Protein AF-A0A0K8TEM8-F1 (afdb_monomer_lite)

pLDDT: mean 75.71, std 14.66, range [46.91, 94.69]

Foldseek 3Di:
DDWDWDQDPVGIDTPDDCVDPQNVQKADFDQAPVRDTDIDRDDDPPPDVPDDQDPLSDQPDPQSQLRPHAAQADPVGHGADQCPDPVNVVPAALVLHNLSGSRSCGRGDHRSVSD

Radius of gyration: 17.24 Å; chains: 1; bounding box: 52×39×38 Å

Sequence (115 aa):
RMQVFMYLEKGIRVLHDLSNPQFTAMRWFAVSSFGQGKWSFFCQPVYDRSLEPYPPECRTSTLGLDYVGHKSVTKEGYTCFPWASSYIHQVFKNSEFPDGTVARAVDYCRNPSAD

Structure (mmCIF, N/CA/C/O backbone):
data_AF-A0A0K8TEM8-F1
#
_entry.id   AF-A0A0K8TEM8-F1
#
loop_
_atom_site.group_PDB
_atom_site.id
_atom_site.type_symbol
_atom_site.label_atom_id
_atom_site.label_alt_id
_atom_site.label_comp_id
_atom_site.label_asym_id
_atom_site.label_entity_id
_atom_site.label_seq_id
_atom_site.pdbx_PDB_ins_code
_atom_site.Cartn_x
_atom_site.Cartn_y
_atom_site.Cartn_z
_atom_site.occupancy
_atom_site.B_iso_or_equiv
_atom_site.auth_seq_id
_atom_site.auth_comp_id
_atom_site.auth_asym_id
_atom_site.auth_atom_id
_atom_site.pdbx_PDB_model_num
ATOM 1 N N . ARG A 1 1 ? -13.964 9.597 23.558 1.00 58.53 1 ARG A N 1
AT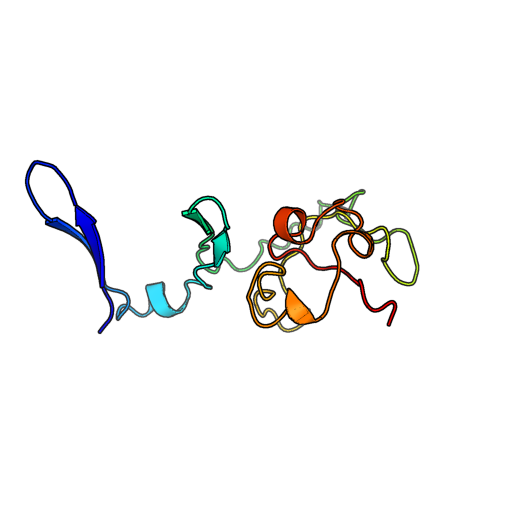OM 2 C CA . ARG A 1 1 ? -14.919 8.472 23.416 1.00 58.53 1 ARG A CA 1
ATOM 3 C C . ARG A 1 1 ? -15.452 8.507 21.992 1.00 58.53 1 ARG A C 1
ATOM 5 O O . ARG A 1 1 ? -16.116 9.476 21.657 1.00 58.53 1 ARG A O 1
ATOM 12 N N . MET A 1 2 ? -15.074 7.547 21.146 1.00 54.00 2 MET A N 1
ATOM 13 C CA . MET A 1 2 ? -15.463 7.515 19.727 1.00 54.00 2 MET A CA 1
ATOM 14 C C . MET A 1 2 ? -16.416 6.340 19.500 1.00 54.00 2 MET A C 1
ATOM 16 O O . MET A 1 2 ? -16.191 5.257 20.035 1.00 54.00 2 MET A O 1
ATOM 20 N N . GLN A 1 3 ? -17.504 6.566 18.769 1.00 66.69 3 GLN A N 1
ATOM 21 C CA . GLN A 1 3 ? -18.564 5.579 18.564 1.00 66.69 3 GLN A CA 1
ATOM 22 C C . GLN A 1 3 ? -18.831 5.428 17.071 1.00 66.69 3 GLN A C 1
ATOM 24 O O . GLN A 1 3 ? -18.924 6.428 16.362 1.00 66.69 3 GLN A O 1
ATOM 29 N N . VAL A 1 4 ? -18.964 4.185 16.610 1.00 67.94 4 VAL A N 1
ATOM 30 C CA . VAL A 1 4 ? -19.422 3.883 15.250 1.00 67.94 4 VAL A CA 1
ATOM 31 C C . VAL A 1 4 ? -20.905 3.565 15.326 1.00 67.94 4 VAL A C 1
ATOM 33 O O . VAL A 1 4 ? -21.323 2.659 16.050 1.00 67.94 4 VAL A O 1
ATOM 36 N N . PHE A 1 5 ? -21.702 4.317 14.582 1.00 74.00 5 PHE A N 1
ATOM 37 C CA . PHE A 1 5 ? -23.146 4.160 14.516 1.00 74.00 5 PHE A CA 1
ATOM 38 C C . PHE A 1 5 ? -23.596 4.051 13.066 1.00 74.00 5 PHE A C 1
ATOM 40 O O . PHE A 1 5 ? -22.977 4.610 12.164 1.00 74.00 5 PHE A O 1
ATOM 47 N N . MET A 1 6 ? -24.684 3.320 12.853 1.00 70.38 6 MET A N 1
ATOM 48 C CA . MET A 1 6 ? -25.351 3.235 11.564 1.00 70.38 6 MET A CA 1
ATOM 49 C C . MET A 1 6 ? -26.724 3.899 11.656 1.00 70.38 6 MET A C 1
ATOM 51 O O . MET A 1 6 ? -27.440 3.744 12.651 1.00 70.38 6 MET A O 1
ATOM 55 N N . TYR A 1 7 ? -27.090 4.623 10.604 1.00 73.62 7 TYR A N 1
ATOM 56 C CA . TYR A 1 7 ? -28.426 5.179 10.443 1.00 73.62 7 TYR A CA 1
ATOM 57 C C . TYR A 1 7 ? -29.298 4.149 9.729 1.00 73.62 7 TYR A C 1
ATOM 59 O O . TYR A 1 7 ? -29.020 3.782 8.590 1.00 73.62 7 TYR A O 1
ATOM 67 N N . LEU A 1 8 ? -30.333 3.666 10.410 1.00 78.75 8 LEU A N 1
ATOM 68 C CA . LEU A 1 8 ? -31.384 2.835 9.827 1.00 78.75 8 LEU A CA 1
ATOM 69 C C . LEU A 1 8 ? -32.673 3.655 9.763 1.00 78.75 8 LEU A C 1
ATOM 71 O O . LEU A 1 8 ? -32.855 4.591 10.540 1.00 78.75 8 LEU A O 1
ATOM 75 N N . GLU A 1 9 ? -33.620 3.256 8.915 1.00 80.81 9 GLU A N 1
ATOM 76 C CA . GLU A 1 9 ? -34.960 3.871 8.874 1.00 80.81 9 GLU A CA 1
ATOM 77 C C . GLU A 1 9 ? -35.668 3.830 10.240 1.00 80.81 9 GLU A C 1
ATOM 79 O O . GLU A 1 9 ? -36.437 4.721 10.584 1.00 80.81 9 GLU A O 1
ATOM 84 N N . LYS A 1 10 ? -35.357 2.817 11.061 1.00 85.62 10 LYS A N 1
ATOM 85 C CA . LYS A 1 10 ? -35.877 2.654 12.430 1.00 85.62 10 LYS A CA 1
ATOM 86 C C . LYS A 1 10 ? -35.057 3.397 13.497 1.00 85.62 10 LYS A C 1
ATOM 88 O O . LYS A 1 10 ? -35.265 3.174 14.689 1.00 85.62 10 LYS A O 1
ATOM 93 N N . GLY A 1 11 ? -34.116 4.243 13.082 1.00 82.38 11 GLY A N 1
ATOM 94 C CA . GLY A 1 11 ? -33.283 5.068 13.950 1.00 82.38 11 GLY A CA 1
ATOM 95 C C . GLY A 1 11 ? -31.806 4.678 13.966 1.00 82.38 11 GLY A C 1
ATOM 96 O O . GLY A 1 11 ? -31.336 3.800 13.241 1.00 82.38 11 GLY A O 1
ATOM 97 N N . ILE A 1 12 ? -31.056 5.368 14.820 1.00 83.88 12 ILE A N 1
ATOM 98 C CA . ILE A 1 12 ? -29.611 5.189 14.958 1.00 83.88 12 ILE A CA 1
ATOM 99 C C . ILE A 1 12 ? -29.334 3.941 15.803 1.00 83.88 12 ILE A C 1
ATOM 101 O O . ILE A 1 12 ? -29.885 3.771 16.895 1.00 83.88 12 ILE A O 1
ATOM 105 N N . ARG A 1 13 ? -28.453 3.066 15.316 1.00 76.19 13 ARG A N 1
ATOM 106 C CA . ARG A 1 13 ? -27.912 1.938 16.082 1.00 76.19 13 ARG A CA 1
ATOM 107 C C . ARG A 1 13 ? -26.420 2.140 16.279 1.00 76.19 13 ARG A C 1
ATOM 109 O O . ARG A 1 13 ? -25.676 2.265 15.311 1.00 76.19 13 ARG A O 1
ATOM 116 N N . VAL A 1 14 ? -25.983 2.159 17.536 1.00 73.88 14 VAL A N 1
ATOM 117 C CA . VAL A 1 14 ? -24.556 2.112 17.871 1.00 73.88 14 VAL A CA 1
ATOM 118 C C . VAL A 1 14 ? -24.076 0.693 17.595 1.00 73.88 14 VAL A C 1
ATOM 120 O O . VAL A 1 14 ? -24.570 -0.248 18.210 1.00 73.88 14 VAL A O 1
ATOM 123 N N . LEU A 1 15 ? -23.153 0.543 16.648 1.00 67.56 15 LEU A N 1
ATOM 124 C CA . LEU A 1 15 ? -22.550 -0.747 16.329 1.00 67.56 15 LEU A CA 1
ATOM 125 C C . LEU A 1 15 ? -21.455 -1.070 17.344 1.00 67.56 15 LEU A C 1
ATOM 127 O O . LEU A 1 15 ? -21.455 -2.157 17.913 1.00 67.56 15 LEU A O 1
ATOM 131 N N . HIS A 1 16 ? -20.562 -0.110 17.619 1.00 65.31 16 HIS A N 1
ATOM 132 C CA . HIS A 1 16 ? -19.398 -0.334 18.479 1.00 65.31 16 HIS A CA 1
ATOM 133 C C . HIS A 1 16 ? -18.954 0.919 19.254 1.00 65.31 16 HIS A C 1
ATOM 135 O O . HIS A 1 16 ? -18.963 2.034 18.726 1.00 65.31 16 HIS A O 1
ATOM 141 N N . ASP A 1 17 ? -18.514 0.716 20.503 1.00 66.19 17 ASP A N 1
ATOM 142 C CA . ASP A 1 17 ? -17.829 1.721 21.328 1.00 66.19 17 ASP A CA 1
ATOM 143 C C . ASP A 1 17 ? -16.311 1.496 21.234 1.00 66.19 17 ASP A C 1
ATOM 145 O O . ASP A 1 17 ? -15.779 0.516 21.758 1.00 66.19 17 ASP A O 1
ATOM 149 N N . LEU A 1 18 ? -15.607 2.411 20.559 1.00 58.97 18 LEU A N 1
ATOM 150 C CA . LEU A 1 18 ? -14.172 2.295 20.270 1.00 58.97 18 LEU A CA 1
ATOM 151 C C . LEU A 1 18 ? -13.283 2.541 21.496 1.00 58.97 18 LEU A C 1
ATOM 153 O O . LEU A 1 18 ? -12.064 2.446 21.402 1.00 58.97 18 LEU A O 1
ATOM 157 N N . SER A 1 19 ? -13.880 2.860 22.647 1.00 60.88 19 SER A N 1
ATOM 158 C CA . SER A 1 19 ? -13.177 2.937 23.936 1.00 60.88 19 SER A CA 1
ATOM 159 C C . SER A 1 19 ? -12.807 1.558 24.484 1.00 60.88 19 SER A C 1
ATOM 161 O O . SER A 1 19 ? -12.050 1.463 25.447 1.00 60.88 19 SER A O 1
ATOM 163 N N . ASN A 1 20 ? -13.395 0.493 23.934 1.00 63.19 20 ASN A N 1
ATOM 164 C CA . ASN A 1 20 ? -13.136 -0.866 24.379 1.00 63.19 20 ASN A CA 1
ATOM 165 C C . ASN A 1 20 ? -11.701 -1.291 23.976 1.00 63.19 20 ASN A C 1
ATOM 167 O O . ASN A 1 20 ? -11.322 -1.108 22.819 1.00 63.19 20 ASN A O 1
ATOM 171 N N . PRO A 1 21 ? -10.908 -1.894 24.884 1.00 60.62 21 PRO A N 1
ATOM 172 C CA . PRO A 1 21 ? -9.528 -2.317 24.622 1.00 60.62 21 PRO A CA 1
ATOM 173 C C . PRO A 1 21 ? -9.341 -3.234 23.397 1.00 60.62 21 PRO A C 1
ATOM 175 O O . PRO A 1 21 ? -8.297 -3.210 22.746 1.00 60.62 21 PRO A O 1
ATOM 178 N N . GLN A 1 22 ? -10.359 -4.023 23.044 1.00 56.38 22 GLN A N 1
ATOM 179 C CA . GLN A 1 22 ? -10.366 -4.854 21.832 1.00 56.38 22 GLN A CA 1
ATOM 180 C C . GLN A 1 22 ? -10.419 -4.005 20.548 1.00 56.38 22 GLN A C 1
ATOM 182 O O . GLN A 1 22 ? -9.921 -4.409 19.503 1.00 56.38 22 GLN A O 1
ATOM 187 N N . PHE A 1 23 ? -10.978 -2.795 20.631 1.00 54.16 23 PHE A N 1
ATOM 188 C CA . PHE A 1 23 ? -11.110 -1.852 19.523 1.00 54.16 23 PHE A CA 1
ATOM 189 C C . PHE A 1 23 ? -9.877 -0.951 19.371 1.00 54.16 23 PHE A C 1
ATOM 191 O O . PHE A 1 23 ? -9.591 -0.522 18.259 1.00 54.16 23 PHE A O 1
ATOM 198 N N . THR A 1 24 ? -9.070 -0.751 20.422 1.00 51.19 24 THR A N 1
ATOM 199 C CA . THR A 1 24 ? -7.700 -0.204 20.284 1.00 51.19 24 THR A CA 1
ATOM 200 C C . THR A 1 24 ? -6.766 -1.117 19.488 1.00 51.19 24 THR A C 1
ATOM 202 O O . THR A 1 24 ? -5.753 -0.649 18.976 1.00 51.19 24 THR A O 1
ATOM 205 N N . ALA A 1 25 ? -7.104 -2.404 19.349 1.00 52.97 25 ALA A N 1
ATOM 206 C CA . ALA A 1 25 ? -6.399 -3.329 18.465 1.00 52.97 25 ALA A CA 1
ATOM 207 C C . ALA A 1 25 ? -6.875 -3.247 17.001 1.00 52.97 25 ALA A C 1
ATOM 209 O O . ALA A 1 25 ? -6.260 -3.858 16.124 1.00 52.97 25 ALA A O 1
ATOM 210 N N . MET A 1 26 ? -7.955 -2.511 16.707 1.00 55.41 26 MET A N 1
ATOM 211 C CA . MET A 1 26 ? -8.365 -2.274 15.326 1.00 55.41 26 MET A CA 1
ATOM 212 C C . MET A 1 26 ? -7.409 -1.293 14.669 1.00 55.41 26 MET A C 1
ATOM 214 O O . MET A 1 26 ? -7.109 -0.222 15.198 1.00 55.41 26 MET A O 1
ATOM 218 N N . ARG A 1 27 ? -6.936 -1.665 13.487 1.00 58.59 27 ARG A N 1
ATOM 219 C CA . ARG A 1 27 ? -5.975 -0.866 12.737 1.00 58.59 27 ARG A CA 1
ATOM 220 C C . ARG A 1 27 ? -6.681 -0.149 11.606 1.00 58.59 27 ARG A C 1
ATOM 222 O O . ARG A 1 27 ? -7.209 -0.818 10.725 1.00 58.59 27 ARG A O 1
ATOM 229 N N . TRP A 1 28 ? -6.621 1.183 11.714 1.00 58.50 28 TRP A N 1
ATOM 230 C CA . TRP A 1 28 ? -6.977 2.257 10.780 1.00 58.50 28 TRP A CA 1
ATOM 231 C C . TRP A 1 28 ? -8.292 2.124 9.997 1.00 58.50 28 TRP A C 1
ATOM 233 O O . TRP A 1 28 ? -8.769 1.056 9.644 1.00 58.50 28 TRP A O 1
ATOM 243 N N . PHE A 1 29 ? -8.876 3.277 9.694 1.00 55.59 29 PHE A N 1
ATOM 244 C CA . PHE A 1 29 ? -9.912 3.426 8.684 1.00 55.59 29 PHE A CA 1
ATOM 245 C C . PHE A 1 29 ? -9.245 4.116 7.492 1.00 55.59 29 PHE A C 1
ATOM 247 O O . PHE A 1 29 ? -8.844 5.274 7.573 1.00 55.59 29 PHE A O 1
ATOM 254 N N . ALA A 1 30 ? -9.064 3.402 6.389 1.00 49.78 30 ALA A N 1
ATOM 255 C CA . ALA A 1 30 ? -8.673 4.026 5.132 1.00 49.78 30 ALA A CA 1
ATOM 256 C C . ALA A 1 30 ? -9.934 4.187 4.291 1.00 49.78 30 ALA A C 1
ATOM 258 O O . ALA A 1 30 ? -10.456 3.192 3.793 1.00 49.78 30 ALA A O 1
ATOM 259 N N . VAL A 1 31 ? -10.447 5.413 4.168 1.00 46.91 31 VAL A N 1
ATOM 260 C CA . VAL A 1 31 ? -11.546 5.708 3.242 1.00 46.91 31 VAL A CA 1
ATOM 261 C C . VAL A 1 31 ? -10.947 5.747 1.841 1.00 46.91 31 VAL A C 1
ATOM 263 O O . VAL A 1 31 ? -10.183 6.650 1.511 1.00 46.91 31 VAL A O 1
ATOM 266 N N . SER A 1 32 ? -11.249 4.739 1.028 1.00 51.75 32 SER A N 1
ATOM 267 C CA . SER A 1 32 ? -10.965 4.790 -0.405 1.00 51.75 32 SER A CA 1
ATOM 268 C C . SER A 1 32 ? -11.749 5.932 -1.052 1.00 51.75 32 SER A C 1
ATOM 270 O O . SER A 1 32 ? -12.805 6.340 -0.563 1.00 51.75 32 SER A O 1
ATOM 272 N N . SER A 1 33 ? -11.283 6.404 -2.205 1.00 48.75 33 SER A N 1
ATOM 273 C CA . SER A 1 33 ? -11.987 7.402 -3.023 1.00 48.75 33 SER A CA 1
ATOM 274 C C . SER A 1 33 ? -13.421 6.998 -3.409 1.00 48.75 33 SER A C 1
ATOM 276 O O . SER A 1 33 ? -14.207 7.856 -3.796 1.00 48.75 33 SER A O 1
ATOM 278 N N . PHE A 1 34 ? -13.784 5.718 -3.266 1.00 55.53 34 PHE A N 1
ATOM 279 C CA . PHE A 1 34 ? -15.124 5.177 -3.513 1.00 55.53 34 PHE A CA 1
ATOM 280 C C . PHE A 1 34 ? -15.988 5.055 -2.245 1.00 55.53 34 PHE A C 1
ATOM 282 O O . PHE A 1 34 ? -17.018 4.384 -2.265 1.00 55.53 34 PHE A O 1
ATOM 289 N N . GLY A 1 35 ? -15.569 5.645 -1.120 1.00 53.44 35 GLY A N 1
ATOM 290 C CA . GLY A 1 35 ? -16.311 5.598 0.145 1.00 53.44 35 GLY A CA 1
ATOM 291 C C . GLY A 1 35 ? -16.226 4.257 0.883 1.00 53.44 35 GLY A C 1
ATOM 292 O O . GLY A 1 35 ? -16.922 4.061 1.876 1.00 53.44 35 GLY A O 1
ATOM 293 N N . GLN A 1 36 ? -15.375 3.330 0.434 1.00 52.31 36 GLN A N 1
ATOM 294 C CA . GLN A 1 36 ? -15.154 2.053 1.119 1.00 52.31 36 GLN A CA 1
ATOM 295 C C . GLN A 1 36 ? -14.039 2.212 2.152 1.00 52.31 36 GLN A C 1
ATOM 297 O O . GLN A 1 36 ? -12.927 2.598 1.792 1.00 52.31 36 GLN A O 1
ATOM 302 N N . GLY A 1 37 ? -14.348 1.929 3.419 1.00 57.00 37 GLY A N 1
ATOM 303 C CA . GLY A 1 37 ? -13.400 1.909 4.529 1.00 57.00 37 GLY A CA 1
ATOM 304 C C . GLY A 1 37 ? -12.835 0.508 4.749 1.00 57.00 37 GLY A C 1
ATOM 305 O O . GLY A 1 37 ? -13.593 -0.390 5.112 1.00 57.00 37 GLY A O 1
ATOM 306 N N . LYS A 1 38 ? -11.523 0.308 4.572 1.00 61.19 38 LYS A N 1
ATOM 307 C CA . LYS A 1 38 ? -10.862 -0.938 5.000 1.00 61.19 38 LYS A CA 1
ATOM 308 C C . LYS A 1 38 ? -10.528 -0.818 6.482 1.00 61.19 38 LYS A C 1
ATOM 310 O O . LYS A 1 38 ? -9.905 0.159 6.892 1.00 61.19 38 LYS A O 1
ATOM 315 N N . TRP A 1 39 ? -10.957 -1.804 7.256 1.00 60.56 39 TRP A N 1
ATOM 316 C CA . TRP A 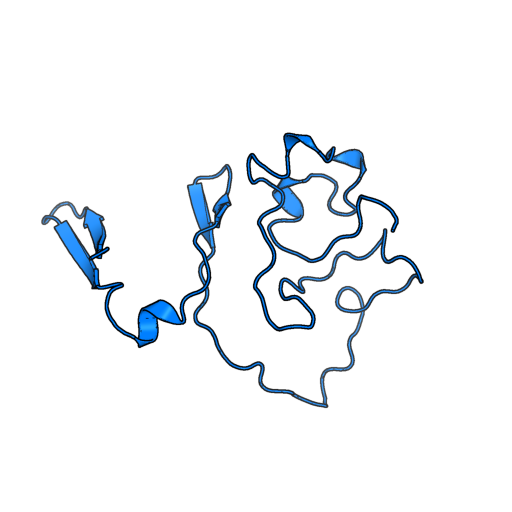1 39 ? -10.618 -1.967 8.662 1.00 60.56 39 TRP A CA 1
ATOM 317 C C . TRP A 1 39 ? -10.242 -3.431 8.888 1.00 60.56 39 TRP A C 1
ATOM 319 O O . TRP A 1 39 ? -10.745 -4.323 8.203 1.00 60.56 39 TRP A O 1
ATOM 329 N N . SER A 1 40 ? -9.331 -3.690 9.821 1.00 56.97 40 SER A N 1
ATOM 330 C CA . SER A 1 40 ? -8.997 -5.058 10.221 1.00 56.97 40 SER A CA 1
ATOM 331 C C . SER A 1 40 ? -8.836 -5.144 11.732 1.00 56.97 40 SER A C 1
ATOM 333 O O . SER A 1 40 ? -8.301 -4.230 12.371 1.00 56.97 40 SER A O 1
ATOM 335 N N . PHE A 1 41 ? -9.308 -6.249 12.307 1.00 57.06 41 PHE A N 1
ATOM 336 C CA . PHE A 1 41 ? -8.894 -6.649 13.644 1.00 57.06 41 PHE A CA 1
ATOM 337 C C . PHE A 1 41 ? -7.446 -7.129 13.571 1.00 57.06 41 PHE A C 1
ATOM 339 O O . PHE A 1 41 ? -7.078 -7.863 12.653 1.00 57.06 41 PHE A O 1
ATOM 346 N N . PHE A 1 42 ? -6.616 -6.723 14.533 1.00 58.59 42 PHE A N 1
ATOM 347 C CA . PHE A 1 42 ? -5.293 -7.312 14.675 1.00 58.59 42 PHE A CA 1
ATOM 348 C C . PHE A 1 42 ? -5.434 -8.789 15.060 1.00 58.59 42 PHE A C 1
ATOM 350 O O . PHE A 1 42 ? -5.671 -9.127 16.218 1.00 58.59 42 PHE A O 1
ATOM 357 N N . CYS A 1 43 ? -5.275 -9.673 14.082 1.00 54.91 43 CYS A N 1
ATOM 358 C CA . CYS A 1 43 ? -4.944 -11.066 14.323 1.00 54.91 43 CYS A CA 1
ATOM 359 C C . CYS A 1 43 ? -3.422 -11.189 14.223 1.00 54.91 43 CYS A C 1
ATOM 361 O O . CYS A 1 43 ? -2.834 -10.737 13.238 1.00 54.91 43 CYS A O 1
ATOM 363 N N . GLN A 1 44 ? -2.768 -11.800 15.218 1.00 56.03 44 GLN A N 1
ATOM 364 C CA . GLN A 1 44 ? -1.405 -12.279 14.994 1.00 56.03 44 GLN A CA 1
ATOM 365 C C . GLN A 1 44 ? -1.454 -13.226 13.788 1.00 56.03 44 GLN A C 1
ATOM 367 O O . GLN A 1 44 ? -2.317 -14.109 13.770 1.00 56.03 44 GLN A O 1
ATOM 372 N N . PRO A 1 45 ? -0.598 -13.038 12.769 1.00 58.09 45 PRO A N 1
ATOM 373 C CA . PRO A 1 45 ? -0.589 -13.942 11.636 1.00 58.09 45 PRO A CA 1
ATOM 374 C C . PRO A 1 45 ? -0.306 -15.344 12.170 1.00 58.09 45 PRO A C 1
ATOM 376 O O . PRO A 1 45 ? 0.694 -15.561 12.858 1.00 58.09 45 PRO A O 1
ATOM 379 N N . VAL A 1 46 ? -1.203 -16.289 11.882 1.00 60.16 46 VAL A N 1
ATOM 380 C CA . VAL A 1 46 ? -0.897 -17.704 12.074 1.00 60.16 46 VAL A CA 1
ATOM 381 C C . VAL A 1 46 ? 0.260 -17.976 11.126 1.00 60.16 46 VAL A C 1
ATOM 383 O O . VAL A 1 46 ? 0.096 -17.903 9.911 1.00 60.16 46 VAL A O 1
ATOM 386 N N . TYR A 1 47 ? 1.457 -18.164 11.681 1.00 57.84 47 TYR A N 1
ATOM 387 C CA . TYR A 1 47 ? 2.650 -18.444 10.896 1.00 57.84 47 TYR A CA 1
ATOM 388 C C . TYR A 1 47 ? 2.547 -19.880 10.387 1.00 57.84 47 TYR A C 1
ATOM 390 O O . TYR A 1 47 ? 3.089 -20.812 10.983 1.00 57.84 47 TYR A O 1
ATOM 398 N N . ASP A 1 48 ? 1.772 -20.069 9.324 1.00 62.31 48 ASP A N 1
ATOM 399 C CA . ASP A 1 48 ? 1.722 -21.333 8.619 1.00 62.31 48 ASP A CA 1
ATOM 400 C C . ASP A 1 48 ? 3.000 -21.469 7.788 1.00 62.31 48 ASP A C 1
ATOM 402 O O . ASP A 1 48 ? 3.190 -20.804 6.770 1.00 62.31 48 ASP A O 1
ATOM 406 N N . ARG A 1 49 ? 3.903 -22.335 8.258 1.00 57.53 49 ARG A N 1
ATOM 407 C CA . ARG A 1 49 ? 5.158 -22.672 7.574 1.00 57.53 49 ARG A CA 1
ATOM 408 C C . ARG A 1 49 ? 4.945 -23.324 6.202 1.00 57.53 49 ARG A C 1
ATOM 410 O O . ARG A 1 49 ? 5.930 -23.480 5.490 1.00 57.53 49 ARG A O 1
ATOM 417 N N . SER A 1 50 ? 3.722 -23.732 5.855 1.00 62.38 50 SER A N 1
ATOM 418 C CA . SER A 1 50 ? 3.410 -24.395 4.584 1.00 62.38 50 SER A CA 1
ATOM 419 C C . SER A 1 50 ? 3.092 -23.440 3.429 1.00 62.38 50 SER A C 1
ATOM 421 O O . SER A 1 50 ? 3.085 -23.867 2.276 1.00 62.38 50 SER A O 1
ATOM 423 N N . LEU A 1 51 ? 2.884 -22.148 3.702 1.00 63.66 51 LEU A N 1
ATOM 424 C CA . LEU A 1 51 ? 2.713 -21.141 2.659 1.00 63.66 51 LEU A CA 1
ATOM 425 C C . LEU A 1 51 ? 4.089 -20.628 2.229 1.00 63.66 51 LEU A C 1
ATOM 427 O O . LEU A 1 51 ? 4.576 -19.610 2.724 1.00 63.66 51 LEU A O 1
ATOM 431 N N . GLU A 1 52 ? 4.736 -21.343 1.308 1.00 63.72 52 GLU A N 1
ATOM 432 C CA . GLU A 1 52 ? 5.849 -20.750 0.570 1.00 63.72 52 GLU A CA 1
ATOM 433 C C . GLU A 1 52 ? 5.349 -19.472 -0.119 1.00 63.72 52 GLU A C 1
ATOM 435 O O . GLU A 1 52 ? 4.290 -19.488 -0.756 1.00 63.72 52 GLU A O 1
ATOM 440 N N . PRO A 1 53 ? 6.065 -18.343 0.016 1.00 68.81 53 PRO A N 1
ATOM 441 C CA . PRO A 1 53 ? 5.641 -17.102 -0.601 1.00 68.81 53 PRO A CA 1
ATOM 442 C C . PRO A 1 53 ? 5.808 -17.237 -2.123 1.00 68.81 53 PRO A C 1
ATOM 444 O O . PRO 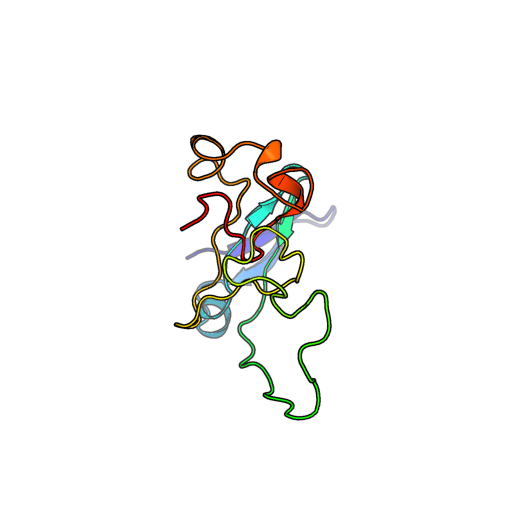A 1 53 ? 6.896 -17.072 -2.671 1.00 68.81 53 PRO A O 1
ATOM 447 N N . TYR A 1 54 ? 4.713 -17.589 -2.796 1.00 81.00 54 TYR A N 1
ATOM 448 C CA . TYR A 1 54 ? 4.611 -17.705 -4.248 1.00 81.00 54 TYR A CA 1
ATOM 449 C C . TYR A 1 54 ? 4.218 -16.349 -4.853 1.00 81.00 54 TYR A C 1
ATOM 451 O O . TYR A 1 54 ? 3.476 -15.594 -4.212 1.00 81.00 54 TYR A O 1
ATOM 459 N N . PRO A 1 55 ? 4.682 -16.003 -6.068 1.00 85.56 55 PRO A N 1
ATOM 460 C CA . PRO A 1 55 ? 4.229 -14.796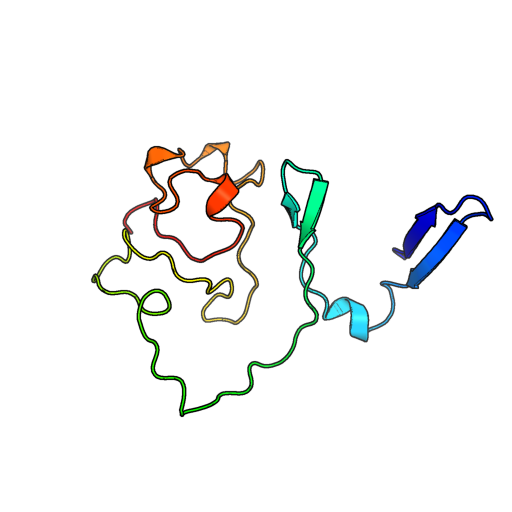 -6.748 1.00 85.56 55 PRO A CA 1
ATOM 461 C C . PRO A 1 55 ? 2.690 -14.712 -6.786 1.00 85.56 55 PRO A C 1
ATOM 463 O O . PRO A 1 55 ? 2.031 -15.703 -7.092 1.00 85.56 55 PRO A O 1
ATOM 466 N N . PRO A 1 56 ? 2.087 -13.551 -6.483 1.00 89.12 56 PRO A N 1
ATOM 467 C CA . PRO A 1 56 ? 2.718 -12.239 -6.337 1.00 89.12 56 PRO A CA 1
ATOM 468 C C . PRO A 1 56 ? 3.160 -11.883 -4.904 1.00 89.12 56 PRO A C 1
ATOM 470 O O . PRO A 1 56 ? 3.618 -10.768 -4.675 1.00 89.12 56 PRO A O 1
ATOM 473 N N . GLU A 1 57 ? 3.028 -12.785 -3.927 1.00 89.88 57 GLU A N 1
ATOM 474 C CA . GLU A 1 57 ? 3.268 -12.480 -2.506 1.00 89.88 57 GLU A CA 1
ATOM 475 C C . GLU A 1 57 ? 4.749 -12.417 -2.119 1.00 89.88 57 GLU A C 1
ATOM 477 O O . GLU A 1 57 ? 5.091 -11.931 -1.036 1.00 89.88 57 GLU A O 1
ATOM 482 N N . CYS A 1 58 ? 5.641 -12.829 -3.018 1.00 88.12 58 CYS A N 1
ATOM 483 C CA . CYS A 1 58 ? 7.075 -12.611 -2.901 1.00 88.12 58 CYS A CA 1
ATOM 484 C C . CYS A 1 58 ? 7.580 -11.561 -3.889 1.00 88.12 58 CYS A C 1
ATOM 486 O O . CYS A 1 58 ? 7.061 -11.371 -4.987 1.00 88.12 58 CYS A O 1
ATOM 488 N N . ARG A 1 59 ? 8.650 -10.886 -3.477 1.00 88.69 59 ARG A N 1
ATOM 489 C CA . ARG A 1 59 ? 9.407 -9.977 -4.326 1.00 88.69 59 ARG A CA 1
ATOM 490 C C . ARG A 1 59 ? 10.343 -10.788 -5.220 1.00 88.69 59 ARG A C 1
ATOM 492 O O . ARG A 1 59 ? 11.179 -11.528 -4.710 1.00 88.69 59 ARG A O 1
ATOM 499 N N . THR A 1 60 ? 10.225 -10.611 -6.528 1.00 89.00 60 THR A N 1
ATOM 500 C CA . THR A 1 60 ? 11.050 -11.280 -7.549 1.00 89.00 60 THR A CA 1
ATOM 501 C C . THR A 1 60 ? 12.334 -10.521 -7.877 1.00 89.00 60 THR A C 1
ATOM 503 O O . THR A 1 60 ? 13.314 -11.132 -8.297 1.00 89.00 60 THR A O 1
ATOM 506 N N . SER A 1 61 ? 12.364 -9.205 -7.654 1.00 89.31 61 SER A N 1
ATOM 507 C CA . SER A 1 61 ? 13.529 -8.347 -7.903 1.00 89.31 61 SER A CA 1
ATOM 508 C C . SER A 1 61 ? 14.221 -7.887 -6.612 1.00 89.31 61 SER A C 1
ATOM 510 O O . SER A 1 61 ? 13.669 -7.969 -5.516 1.00 89.31 61 SER A O 1
ATOM 512 N N . THR A 1 62 ? 15.449 -7.370 -6.710 1.00 90.38 62 THR A N 1
ATOM 513 C CA . THR A 1 62 ? 16.200 -6.850 -5.548 1.00 90.38 62 THR A CA 1
ATOM 514 C C . THR A 1 62 ? 15.631 -5.542 -4.995 1.00 90.38 62 THR A C 1
ATOM 516 O O . THR A 1 62 ? 15.811 -5.263 -3.812 1.00 90.38 62 THR A O 1
ATOM 519 N N . LEU A 1 63 ? 14.932 -4.755 -5.815 1.00 92.38 63 LEU A N 1
ATOM 520 C CA . LEU A 1 63 ? 14.326 -3.479 -5.408 1.00 92.38 63 LEU A CA 1
ATOM 521 C C . LEU A 1 63 ? 12.816 -3.599 -5.154 1.00 92.38 63 LEU A C 1
ATOM 523 O O . LEU A 1 63 ? 12.262 -2.859 -4.350 1.00 92.38 63 LEU A O 1
ATOM 527 N N . GLY A 1 64 ? 12.144 -4.573 -5.774 1.00 93.00 64 GLY A N 1
ATOM 528 C CA . GLY A 1 64 ? 10.704 -4.792 -5.610 1.00 93.00 64 GLY A CA 1
ATOM 529 C C . GLY A 1 64 ? 9.823 -3.778 -6.307 1.00 93.00 64 GLY A C 1
ATOM 530 O O . GLY A 1 64 ? 8.687 -3.586 -5.886 1.00 93.00 64 GLY A O 1
ATOM 531 N N . LEU A 1 65 ? 10.334 -3.149 -7.363 1.00 94.12 65 LEU A N 1
ATOM 532 C CA . LEU A 1 65 ? 9.575 -2.195 -8.175 1.00 94.12 65 LEU A CA 1
ATOM 533 C C . LEU A 1 65 ? 8.367 -2.862 -8.856 1.00 94.12 65 LEU A C 1
ATOM 535 O O . LEU A 1 65 ? 7.358 -2.221 -9.118 1.00 94.12 65 LEU A O 1
ATOM 539 N N . ASP A 1 66 ? 8.471 -4.166 -9.113 1.00 93.00 66 ASP A N 1
ATOM 540 C CA . ASP A 1 66 ? 7.468 -5.030 -9.736 1.00 93.00 66 ASP A CA 1
ATOM 541 C C . ASP A 1 66 ? 6.563 -5.754 -8.724 1.00 93.00 66 ASP A C 1
ATOM 543 O O . ASP A 1 66 ? 5.707 -6.549 -9.113 1.00 93.00 66 ASP A O 1
ATOM 547 N N . TYR A 1 67 ? 6.740 -5.513 -7.422 1.00 94.38 67 TYR A N 1
ATOM 548 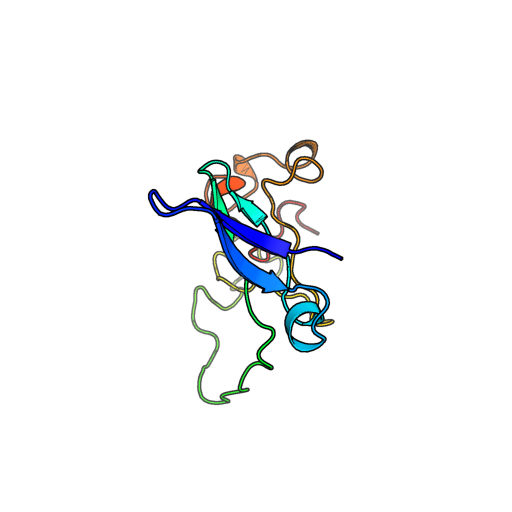C CA . TYR A 1 67 ? 5.981 -6.222 -6.398 1.00 94.38 67 TYR A CA 1
ATOM 549 C C . TYR A 1 67 ? 4.508 -5.795 -6.402 1.00 94.38 67 TYR A C 1
ATOM 551 O O . TYR A 1 67 ? 4.181 -4.649 -6.098 1.00 94.38 67 TYR A O 1
ATOM 559 N N . VAL A 1 68 ? 3.620 -6.749 -6.695 1.00 94.62 68 VAL A N 1
ATOM 560 C CA . VAL A 1 68 ? 2.155 -6.565 -6.734 1.00 94.62 68 VAL A CA 1
ATOM 561 C C . VAL A 1 68 ? 1.411 -7.418 -5.700 1.00 94.62 68 VAL A C 1
ATOM 563 O O . VAL A 1 68 ? 0.192 -7.552 -5.767 1.00 94.62 68 VAL A O 1
ATOM 566 N N . GLY A 1 69 ? 2.127 -7.989 -4.728 1.00 93.00 69 GLY A N 1
ATOM 567 C CA . GLY A 1 69 ? 1.521 -8.747 -3.632 1.00 93.00 69 GLY A CA 1
ATOM 568 C C . GLY A 1 69 ? 0.724 -7.872 -2.665 1.00 93.00 69 GLY A C 1
ATOM 569 O O . GLY A 1 69 ? 0.722 -6.638 -2.757 1.00 93.00 69 GLY A O 1
ATOM 570 N N . HIS A 1 70 ? 0.060 -8.517 -1.710 1.00 90.81 70 HIS A N 1
ATOM 571 C CA . HIS A 1 70 ? -0.949 -7.884 -0.855 1.00 90.81 70 HIS A CA 1
ATOM 572 C C . HIS A 1 70 ? -0.467 -7.626 0.577 1.00 90.81 70 HIS A C 1
ATOM 574 O O . HIS A 1 70 ? -1.262 -7.298 1.463 1.00 90.81 70 HIS A O 1
ATOM 580 N N . LYS A 1 71 ? 0.837 -7.753 0.838 1.00 88.50 71 LYS A N 1
ATOM 581 C CA . LYS A 1 71 ? 1.404 -7.416 2.144 1.00 88.50 71 LYS A CA 1
ATOM 582 C C . LYS A 1 71 ? 1.156 -5.939 2.454 1.00 88.50 71 LYS A C 1
ATOM 584 O O . LYS A 1 71 ? 1.531 -5.092 1.658 1.00 88.50 71 LYS A O 1
ATOM 589 N N . SER A 1 72 ? 0.563 -5.629 3.606 1.00 88.88 72 SER A N 1
ATOM 590 C CA . SER A 1 72 ? 0.261 -4.252 4.051 1.00 88.88 72 SER A CA 1
ATOM 591 C C . SER A 1 72 ? 0.755 -3.954 5.474 1.00 88.88 72 SER A C 1
ATOM 593 O O . SER A 1 72 ? 0.192 -3.134 6.206 1.00 88.88 72 SER A O 1
ATOM 595 N N . VAL A 1 73 ? 1.801 -4.668 5.900 1.00 83.12 73 VAL A N 1
ATOM 596 C CA . VAL A 1 73 ? 2.355 -4.592 7.257 1.00 83.12 73 VAL A CA 1
ATOM 597 C C . VAL A 1 73 ? 3.877 -4.475 7.195 1.00 83.12 73 VAL A C 1
ATOM 599 O O . VAL A 1 73 ? 4.535 -5.260 6.502 1.00 83.12 73 VAL A O 1
ATOM 602 N N . THR A 1 74 ? 4.434 -3.512 7.936 1.00 84.12 74 THR A N 1
ATOM 603 C CA . THR A 1 74 ? 5.884 -3.293 8.045 1.00 84.12 74 THR A CA 1
ATOM 604 C C . THR A 1 74 ? 6.569 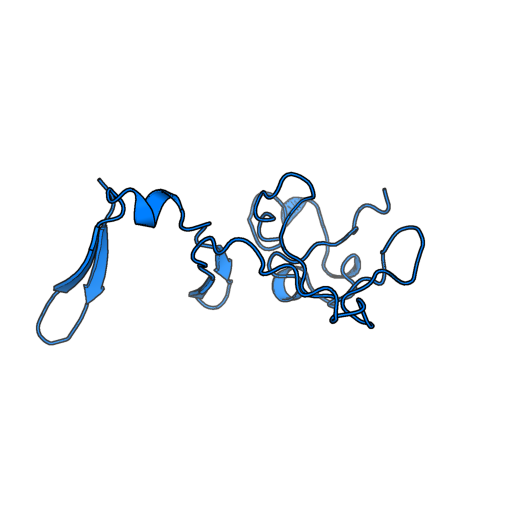-4.428 8.807 1.00 84.12 74 THR A C 1
ATOM 606 O O . THR A 1 74 ? 5.925 -5.265 9.443 1.00 84.12 74 THR A O 1
ATOM 609 N N . LYS A 1 75 ? 7.904 -4.458 8.781 1.00 83.88 75 LYS A N 1
ATOM 610 C CA . LYS A 1 75 ? 8.700 -5.448 9.522 1.00 83.88 75 LYS A CA 1
ATOM 611 C C . LYS A 1 75 ? 8.444 -5.389 11.035 1.00 83.88 75 LYS A C 1
ATOM 613 O O . LYS A 1 75 ? 8.412 -6.422 11.693 1.00 83.88 75 LYS A O 1
ATOM 618 N N . GLU A 1 76 ? 8.221 -4.192 11.562 1.00 81.38 76 GLU A N 1
ATOM 619 C CA . GLU A 1 76 ? 7.920 -3.900 12.968 1.00 81.38 76 GLU A CA 1
ATOM 620 C C . GLU A 1 76 ? 6.449 -4.176 13.314 1.00 81.38 76 GLU A C 1
ATOM 622 O O . GLU A 1 76 ? 6.033 -4.041 14.463 1.00 81.38 76 GLU A O 1
ATOM 627 N N . GLY A 1 77 ? 5.645 -4.572 12.326 1.00 77.19 77 GLY A N 1
ATOM 628 C CA . GLY A 1 77 ? 4.254 -4.931 12.524 1.00 77.19 77 GLY A CA 1
ATOM 629 C C . GLY A 1 77 ? 3.292 -3.752 12.459 1.00 77.19 77 GLY A C 1
ATOM 630 O O . GLY A 1 77 ? 2.149 -3.937 12.865 1.00 77.19 77 GLY A O 1
ATOM 631 N N . TYR A 1 78 ? 3.680 -2.571 11.971 1.00 76.75 78 TYR A N 1
ATOM 632 C CA . TYR A 1 78 ? 2.749 -1.454 11.764 1.00 76.75 78 TYR A CA 1
ATOM 633 C C . TYR A 1 78 ? 1.952 -1.631 10.470 1.00 76.75 78 TYR A C 1
ATOM 635 O O . TYR A 1 78 ? 2.462 -2.165 9.490 1.00 76.75 78 TYR A O 1
ATOM 643 N N . THR A 1 79 ? 0.698 -1.182 10.451 1.00 77.88 79 THR A N 1
ATOM 644 C CA . THR A 1 79 ? -0.089 -1.127 9.209 1.00 77.88 79 THR A CA 1
ATOM 645 C C . THR A 1 79 ? 0.460 -0.035 8.301 1.00 77.88 79 THR A C 1
ATOM 647 O O . THR A 1 79 ? 0.736 1.071 8.766 1.00 77.88 79 THR A O 1
ATOM 650 N N . CYS A 1 80 ? 0.615 -0.348 7.017 1.00 84.69 80 CYS A N 1
ATOM 651 C CA . CYS A 1 80 ? 1.045 0.610 6.009 1.00 84.69 80 CYS A CA 1
ATOM 652 C C . CYS A 1 80 ? 0.027 1.748 5.843 1.00 84.69 80 CYS A C 1
ATOM 654 O O . CYS A 1 80 ? -1.186 1.551 5.947 1.00 84.69 80 CYS A O 1
ATOM 656 N N . PHE A 1 81 ? 0.527 2.953 5.572 1.00 83.50 81 PHE A N 1
ATOM 657 C CA . PHE A 1 81 ? -0.336 4.087 5.261 1.00 83.50 81 PHE A CA 1
ATOM 658 C C . PHE A 1 81 ? -0.989 3.917 3.880 1.00 83.50 81 PHE A C 1
ATOM 660 O O . PHE A 1 81 ? -0.329 3.438 2.958 1.00 83.50 81 PHE A O 1
ATOM 667 N N . PRO A 1 82 ? -2.252 4.349 3.698 1.00 85.44 82 PRO A N 1
ATOM 668 C CA . PRO A 1 82 ? -2.895 4.311 2.391 1.00 85.44 82 PRO A CA 1
ATOM 669 C C . PRO A 1 82 ? -2.193 5.237 1.398 1.00 85.44 82 PRO A C 1
ATOM 671 O O . PRO A 1 82 ? -2.035 6.434 1.661 1.00 85.44 82 PRO A O 1
ATOM 674 N N . TRP A 1 83 ? -1.854 4.716 0.222 1.00 87.62 83 TRP A N 1
ATOM 675 C CA . TRP A 1 83 ? -1.191 5.473 -0.842 1.00 87.62 83 TRP A CA 1
ATOM 676 C C . TRP A 1 83 ? -2.052 6.624 -1.365 1.00 87.62 83 TRP A C 1
ATOM 678 O O . TRP A 1 83 ? -1.544 7.699 -1.667 1.00 87.62 83 TRP A O 1
ATOM 688 N N . ALA A 1 84 ? -3.374 6.434 -1.397 1.00 84.38 84 ALA A N 1
ATOM 689 C CA . ALA A 1 84 ? -4.331 7.467 -1.791 1.00 84.38 84 ALA A CA 1
ATOM 690 C C . ALA A 1 84 ? -4.555 8.556 -0.719 1.00 84.38 84 ALA A C 1
ATOM 692 O O . ALA A 1 84 ? -5.365 9.459 -0.930 1.00 84.38 84 ALA A O 1
ATOM 693 N N . SER A 1 85 ? -3.883 8.485 0.437 1.00 82.62 85 SER A N 1
ATOM 694 C CA . SER A 1 85 ? -3.962 9.546 1.447 1.00 82.62 85 SER A CA 1
ATOM 695 C C . SER A 1 85 ? -3.380 10.857 0.913 1.00 82.62 85 SER A C 1
ATOM 697 O O . SER A 1 85 ? -2.418 10.860 0.147 1.00 82.62 85 SER A O 1
ATOM 699 N N . SER A 1 86 ? -3.934 11.992 1.345 1.00 78.44 86 SER A N 1
ATOM 700 C CA . SER A 1 86 ? -3.498 13.322 0.889 1.00 78.44 86 SER A CA 1
ATOM 701 C C . SER A 1 86 ? -2.018 13.606 1.158 1.00 78.44 86 SER A C 1
ATOM 703 O O . SER A 1 86 ? -1.397 14.334 0.391 1.00 78.44 86 SER A O 1
ATOM 705 N N . TYR A 1 87 ? -1.453 13.009 2.211 1.00 76.88 87 TYR A N 1
ATOM 706 C CA . TYR A 1 87 ? -0.036 13.126 2.551 1.00 76.88 87 TYR A CA 1
ATOM 707 C C . TYR A 1 87 ? 0.877 12.461 1.509 1.00 76.88 87 TYR A C 1
ATOM 709 O O . TYR A 1 87 ? 1.927 12.999 1.177 1.00 76.88 87 TYR A O 1
ATOM 717 N N . ILE A 1 88 ? 0.467 11.310 0.967 1.00 75.75 88 ILE A N 1
ATOM 718 C CA . ILE A 1 88 ? 1.289 10.491 0.064 1.00 75.75 88 ILE A CA 1
ATOM 719 C C . ILE A 1 88 ? 0.982 10.789 -1.411 1.00 75.75 88 ILE A C 1
ATOM 721 O O . ILE A 1 88 ? 1.891 10.843 -2.238 1.00 75.75 88 ILE A O 1
ATOM 725 N N . HIS A 1 89 ? -0.283 11.061 -1.744 1.00 72.56 89 HIS A N 1
ATOM 726 C CA . HIS A 1 89 ? -0.734 11.323 -3.115 1.00 72.56 89 HIS A CA 1
ATOM 727 C C . HIS A 1 89 ? -0.114 12.595 -3.732 1.00 72.56 89 HIS A C 1
ATOM 729 O O . HIS A 1 89 ? -0.140 12.776 -4.947 1.00 72.56 89 HIS A O 1
ATOM 735 N N . GLN A 1 90 ? 0.434 13.506 -2.922 1.00 79.50 90 GLN A N 1
ATOM 736 C CA . GLN A 1 90 ? 1.169 14.675 -3.426 1.00 79.50 90 GLN A CA 1
ATOM 737 C C . GLN A 1 90 ? 2.614 14.350 -3.828 1.00 79.50 90 GLN A C 1
ATOM 739 O O . GLN A 1 90 ? 3.225 15.123 -4.561 1.00 79.50 90 GLN A O 1
ATOM 744 N N . VAL A 1 91 ? 3.154 13.227 -3.348 1.00 85.31 91 VAL A N 1
ATOM 745 C CA . VAL A 1 91 ? 4.559 12.844 -3.525 1.00 85.31 91 VAL A CA 1
ATOM 746 C C . VAL A 1 91 ? 4.731 11.897 -4.710 1.00 85.31 91 VAL A C 1
ATOM 748 O O . VAL A 1 91 ? 5.659 12.081 -5.491 1.00 85.31 91 VAL A O 1
ATOM 751 N N . PHE A 1 92 ? 3.821 10.931 -4.875 1.00 88.06 92 PHE A N 1
ATOM 752 C CA . PHE A 1 92 ? 3.947 9.878 -5.887 1.00 88.06 92 PHE A CA 1
ATOM 753 C C . PHE A 1 92 ? 2.863 9.947 -6.969 1.00 88.06 92 PHE A C 1
ATOM 755 O O . PHE A 1 92 ? 1.705 10.283 -6.714 1.00 88.06 92 PHE A O 1
ATOM 762 N N . LYS A 1 93 ? 3.238 9.588 -8.196 1.00 89.19 93 LYS A N 1
ATOM 763 C CA . LYS A 1 93 ? 2.393 9.561 -9.395 1.00 89.19 93 LYS A CA 1
ATOM 764 C C . LYS A 1 93 ? 1.918 8.144 -9.698 1.00 89.19 93 LYS A C 1
ATOM 766 O O . LYS A 1 93 ? 2.602 7.166 -9.432 1.00 89.19 93 LYS A O 1
ATOM 771 N N . ASN A 1 94 ? 0.778 8.031 -10.383 1.00 89.75 94 ASN A N 1
ATOM 772 C CA . ASN A 1 94 ? 0.211 6.741 -10.804 1.00 89.75 94 ASN A CA 1
ATOM 773 C C . ASN A 1 94 ? 1.194 5.846 -11.579 1.00 89.75 94 ASN A C 1
ATOM 775 O O . ASN A 1 94 ? 1.175 4.635 -11.394 1.00 89.75 94 ASN A O 1
ATOM 779 N N . SER A 1 95 ? 2.053 6.433 -12.416 1.00 90.69 95 SER A N 1
ATOM 780 C CA . SER A 1 95 ? 3.036 5.704 -13.229 1.00 90.69 95 SER A CA 1
ATOM 781 C C . SER A 1 95 ? 4.140 5.019 -12.421 1.00 90.69 95 SER A C 1
ATOM 783 O O . SER A 1 95 ? 4.855 4.193 -12.973 1.00 90.69 95 SER A O 1
ATOM 785 N N . GLU A 1 96 ? 4.307 5.376 -11.147 1.00 91.06 96 GLU A N 1
ATOM 786 C CA . GLU A 1 96 ? 5.342 4.824 -10.262 1.00 91.06 96 GLU A CA 1
ATOM 787 C C . GLU A 1 96 ? 4.866 3.558 -9.532 1.00 91.06 96 GLU A C 1
ATOM 789 O O . GLU A 1 96 ? 5.639 2.924 -8.819 1.00 91.06 96 GLU A O 1
ATOM 794 N N . PHE A 1 97 ? 3.599 3.172 -9.715 1.00 93.38 97 PHE A N 1
ATOM 795 C CA . PHE A 1 97 ? 3.014 1.990 -9.092 1.00 93.38 97 PHE A CA 1
ATOM 796 C C . PHE A 1 97 ? 2.836 0.868 -10.116 1.00 93.38 97 PHE A C 1
ATOM 798 O O . PHE A 1 97 ? 2.200 1.089 -11.153 1.00 93.38 97 PHE A O 1
ATOM 805 N N . PRO A 1 98 ? 3.276 -0.366 -9.809 1.00 93.50 98 PRO A N 1
ATOM 806 C CA . PRO A 1 98 ? 3.040 -1.516 -10.680 1.00 93.50 98 PRO A CA 1
ATOM 807 C C . PRO A 1 98 ? 1.544 -1.872 -10.790 1.00 93.50 98 PRO A C 1
ATOM 809 O O . PRO A 1 98 ? 1.124 -2.523 -11.743 1.00 93.50 98 PRO A O 1
ATOM 812 N N . ASP A 1 99 ? 0.706 -1.382 -9.869 1.00 92.94 99 ASP A N 1
ATOM 813 C CA . ASP A 1 99 ? -0.758 -1.511 -9.897 1.00 92.94 99 ASP A CA 1
ATOM 814 C C . ASP A 1 99 ? -1.434 -0.619 -10.963 1.00 92.94 99 ASP A C 1
ATOM 816 O O . ASP A 1 99 ? -2.645 -0.706 -11.198 1.00 92.94 99 ASP A O 1
ATOM 820 N N . GLY A 1 100 ? -0.667 0.277 -11.592 1.00 90.38 100 GLY A N 1
ATOM 821 C CA . GLY A 1 100 ? -1.108 1.237 -12.604 1.00 90.38 100 GLY A CA 1
ATOM 822 C C . GLY A 1 100 ? -1.713 2.527 -12.042 1.00 90.38 100 GLY A C 1
ATOM 823 O O . GLY A 1 100 ? -1.737 3.536 -12.745 1.00 90.38 100 GLY A O 1
ATOM 824 N N . THR A 1 101 ? -2.196 2.529 -10.793 1.00 89.56 101 THR A N 1
ATOM 825 C CA . THR A 1 101 ? -2.613 3.751 -10.086 1.00 89.56 101 THR A CA 1
ATOM 826 C C . THR A 1 101 ? -2.326 3.678 -8.588 1.00 89.56 101 THR A C 1
ATOM 828 O O . THR A 1 101 ? -2.379 2.607 -7.983 1.00 89.56 101 THR A O 1
ATOM 831 N N . VAL A 1 102 ? -2.126 4.846 -7.970 1.00 88.56 102 VAL A N 1
ATOM 832 C CA . VAL A 1 102 ? -1.968 5.026 -6.514 1.00 88.56 102 VAL A CA 1
ATOM 833 C C . VAL A 1 102 ? -3.157 4.420 -5.757 1.00 88.56 102 VAL A C 1
ATOM 835 O O . VAL A 1 102 ? -2.999 3.766 -4.730 1.00 88.56 102 VAL A O 1
ATOM 838 N N . ALA A 1 103 ? -4.373 4.596 -6.283 1.00 85.56 103 ALA A N 1
ATOM 839 C CA . ALA A 1 103 ? -5.590 4.090 -5.654 1.00 85.56 103 ALA A CA 1
ATOM 840 C C . ALA A 1 103 ? -5.661 2.553 -5.631 1.00 85.56 103 ALA A C 1
ATOM 842 O O . ALA A 1 103 ? -6.186 1.986 -4.674 1.00 85.56 103 ALA A O 1
ATOM 843 N N . ARG A 1 104 ? -5.130 1.875 -6.658 1.00 88.69 104 ARG A N 1
ATOM 844 C CA . ARG A 1 104 ? -5.128 0.405 -6.741 1.00 88.69 104 ARG A CA 1
ATOM 845 C C . ARG A 1 104 ? -4.095 -0.247 -5.829 1.00 88.69 104 ARG A C 1
ATOM 847 O O . ARG A 1 104 ? -4.312 -1.382 -5.422 1.00 88.69 104 ARG A O 1
ATOM 854 N N . ALA A 1 105 ? -3.036 0.475 -5.467 1.00 89.62 105 ALA A N 1
ATOM 855 C CA . ALA A 1 105 ? -2.061 0.017 -4.483 1.00 89.62 105 ALA A CA 1
ATOM 856 C C . ALA A 1 105 ? -2.635 -0.037 -3.054 1.00 89.62 105 ALA A C 1
ATOM 858 O O . ALA A 1 105 ? -2.078 -0.721 -2.202 1.00 89.62 105 ALA A O 1
ATOM 859 N N . VAL A 1 106 ? -3.753 0.653 -2.782 1.00 88.56 106 VAL A N 1
ATOM 860 C CA . VAL A 1 106 ? -4.445 0.687 -1.480 1.00 88.56 106 VAL A CA 1
ATOM 861 C C . VAL A 1 106 ? -3.477 1.030 -0.336 1.00 88.56 106 VAL A C 1
ATOM 863 O O . VAL A 1 106 ? -3.071 2.183 -0.211 1.00 88.56 106 VAL A O 1
ATOM 866 N N . ASP A 1 107 ? -3.113 0.045 0.482 1.00 88.69 107 ASP A N 1
ATOM 867 C CA . ASP A 1 107 ? -2.161 0.088 1.590 1.00 88.69 107 ASP A CA 1
ATOM 868 C C . ASP A 1 107 ? -1.075 -0.996 1.440 1.00 88.69 107 ASP A C 1
ATOM 870 O O . ASP A 1 107 ? -0.387 -1.330 2.399 1.00 88.69 107 ASP A O 1
ATOM 874 N N . TYR A 1 108 ? -0.926 -1.592 0.255 1.00 91.44 108 TYR A N 1
ATOM 875 C CA . TYR A 1 108 ? 0.052 -2.648 0.018 1.00 91.44 108 TYR A CA 1
ATOM 876 C C . TYR A 1 108 ? 1.470 -2.088 -0.056 1.00 91.44 108 TYR A C 1
ATOM 878 O O . TYR A 1 108 ? 1.693 -0.993 -0.556 1.00 91.44 108 TYR A O 1
ATOM 886 N N . CYS A 1 109 ? 2.462 -2.832 0.422 1.00 92.62 109 CYS A N 1
ATOM 887 C CA . CYS A 1 109 ? 3.860 -2.432 0.358 1.00 92.62 109 CYS A CA 1
ATOM 888 C C . CYS A 1 109 ? 4.271 -2.236 -1.107 1.00 92.62 109 CYS A C 1
ATOM 890 O O . CYS A 1 109 ? 4.091 -3.141 -1.919 1.00 92.62 109 CYS A O 1
ATOM 892 N N . ARG A 1 110 ? 4.829 -1.073 -1.445 1.00 94.50 110 ARG A N 1
ATOM 893 C CA . ARG A 1 110 ? 5.346 -0.726 -2.777 1.00 94.50 110 ARG A CA 1
ATOM 894 C C . ARG A 1 110 ? 6.620 0.096 -2.615 1.00 94.50 110 ARG A C 1
ATOM 896 O O . ARG A 1 110 ? 6.788 0.739 -1.581 1.00 94.50 110 ARG A O 1
ATOM 903 N N . ASN A 1 111 ? 7.479 0.079 -3.632 1.00 94.69 111 ASN A N 1
ATOM 904 C CA . ASN A 1 111 ? 8.690 0.898 -3.693 1.00 94.69 111 ASN A CA 1
ATOM 905 C C . ASN A 1 111 ? 8.635 1.860 -4.900 1.00 94.69 111 ASN A C 1
ATOM 907 O O . ASN A 1 111 ? 9.314 1.625 -5.898 1.00 94.69 111 ASN A O 1
ATOM 911 N N . PRO A 1 112 ? 7.801 2.918 -4.855 1.00 92.12 112 PRO A N 1
ATOM 912 C CA . PRO A 1 112 ? 7.750 3.916 -5.925 1.00 92.12 112 PRO A CA 1
ATOM 913 C C . PRO A 1 112 ? 8.990 4.831 -5.961 1.00 92.12 112 PRO A C 1
ATOM 915 O O . PRO A 1 112 ? 9.274 5.418 -6.999 1.00 92.12 112 PRO A O 1
ATOM 918 N N . SER A 1 113 ? 9.740 4.957 -4.857 1.00 89.12 113 SER A N 1
ATOM 919 C CA . SER A 1 113 ? 10.960 5.779 -4.763 1.00 89.12 113 SER A CA 1
ATOM 920 C C . SER A 1 113 ? 12.211 5.127 -5.354 1.00 89.12 113 SER A C 1
ATOM 922 O O . SER A 1 113 ? 13.205 5.823 -5.550 1.00 89.12 113 SER A O 1
ATOM 924 N N . ALA A 1 114 ? 12.161 3.821 -5.624 1.00 88.50 114 ALA A N 1
ATOM 925 C CA . ALA A 1 114 ? 13.311 3.004 -5.995 1.00 88.50 114 ALA A CA 1
ATOM 926 C C . ALA A 1 114 ? 14.490 3.123 -5.011 1.00 88.50 114 ALA A C 1
ATOM 928 O O . ALA A 1 114 ? 15.639 3.257 -5.438 1.00 88.50 114 ALA A O 1
ATOM 929 N N . ASP A 1 115 ? 14.184 3.086 -3.709 1.00 83.06 115 ASP A N 1
ATOM 930 C CA . ASP A 1 115 ? 15.192 3.052 -2.639 1.00 83.06 115 ASP A CA 1
ATOM 931 C C . ASP A 1 115 ? 15.895 1.690 -2.510 1.00 83.06 115 ASP A C 1
ATOM 933 O O . ASP A 1 115 ? 15.327 0.665 -2.969 1.00 83.06 115 ASP A O 1
#

InterPro domains:
  IPR000001 Kringle [PS50070] (64-115)
  IPR013806 Kringle-like fold [SSF57440] (52-115)
  IPR038178 Kringle superfamily [G3DSA:2.40.20.10] (22-115)

Organism: Lygus hesperus (NCBI:txid30085)

Secondary structure (DSSP, 8-state):
--EEEEEETTEEEEEEETTSTTTTTEEEEEE-TTSPEEEEE-PPP---TT----TTSS--SSS-TT------B-TTSPBPPPTTSHHHHTT--GGGSTTSSHHHHTT----TT--